Protein AF-A0A160TNX2-F1 (afdb_monomer_lite)

Organism: NCBI:txid652676

Foldseek 3Di:
DDDDDPPPPPDPPPPPPDPPPVVVVVVVVVVDQPWDWDADQQLATPDIDRPDDPPDPVLNCVLVVQLRVQSVVRQNDPVSSVVSSVVCVVVSVVVVVVVVVVVVVD

Secondary structure (DSSP, 8-state):
-------------------TTHHHHHHHHHT---EEEEE-TTS-EEEEEESS--S-HHHHHHHHHHHHHHHTT--SSHHHHHHHHHTTHHHHHHHHHHHHHHHHH-

Radius of gyration: 24.32 Å; chains: 1; bounding box: 90×33×36 Å

Structure (mmCIF, N/CA/C/O backbone):
data_AF-A0A160TNX2-F1
#
_entry.id   AF-A0A160TNX2-F1
#
loop_
_atom_site.group_PDB
_atom_site.id
_atom_site.type_symbol
_atom_site.label_atom_id
_atom_site.label_alt_id
_atom_site.label_comp_id
_atom_site.label_asym_id
_atom_site.label_entity_id
_atom_s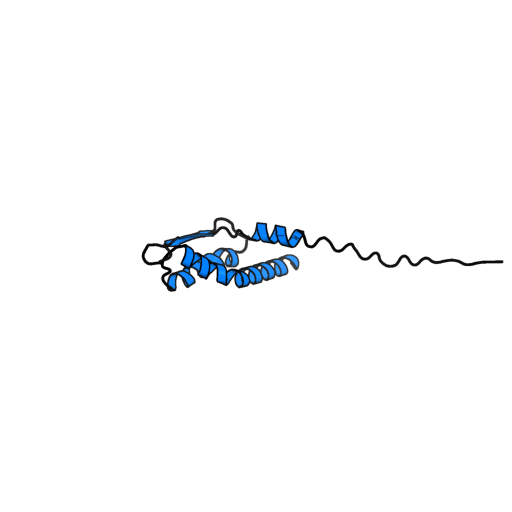ite.label_seq_id
_atom_site.pdbx_PDB_ins_code
_atom_site.Cartn_x
_atom_site.Cartn_y
_atom_site.Cartn_z
_atom_site.occupancy
_atom_site.B_iso_or_equiv
_atom_site.auth_seq_id
_atom_site.auth_comp_id
_atom_site.auth_asym_id
_atom_site.auth_atom_id
_atom_site.pdbx_PDB_model_num
ATOM 1 N N . MET A 1 1 ? 72.465 23.153 -23.846 1.00 42.22 1 MET A N 1
ATOM 2 C CA . MET A 1 1 ? 71.047 23.341 -24.232 1.00 42.22 1 MET A CA 1
ATOM 3 C C . MET A 1 1 ? 70.231 22.548 -23.212 1.00 42.22 1 MET A C 1
ATOM 5 O O . MET A 1 1 ? 70.434 21.349 -23.148 1.00 42.22 1 MET A O 1
ATOM 9 N N . MET A 1 2 ? 69.623 23.147 -22.176 1.00 47.72 2 MET A N 1
ATOM 10 C CA . MET A 1 2 ? 68.371 23.943 -22.188 1.00 47.72 2 MET A CA 1
ATOM 11 C C . MET A 1 2 ? 67.248 23.198 -22.929 1.00 47.72 2 MET A C 1
ATOM 13 O O . MET A 1 2 ? 67.455 22.871 -24.087 1.00 47.72 2 MET A O 1
ATOM 17 N N . LEU A 1 3 ? 66.049 22.939 -22.406 1.00 52.34 3 LEU A N 1
ATOM 18 C CA . LEU A 1 3 ? 65.443 22.988 -21.071 1.00 52.34 3 LEU A CA 1
ATOM 19 C C . LEU A 1 3 ? 64.099 22.221 -21.203 1.00 52.34 3 LEU A C 1
ATOM 21 O O . LEU A 1 3 ? 63.478 22.287 -22.257 1.00 52.34 3 LEU A O 1
ATOM 25 N N . ALA A 1 4 ? 63.680 21.539 -20.134 1.00 56.84 4 ALA A N 1
ATOM 26 C CA . ALA A 1 4 ? 62.302 21.197 -19.744 1.00 56.84 4 ALA A CA 1
ATOM 27 C C . ALA A 1 4 ? 61.264 20.775 -20.815 1.00 56.84 4 ALA A C 1
ATOM 29 O O . ALA A 1 4 ? 60.648 21.605 -21.478 1.00 56.84 4 ALA A O 1
ATOM 30 N N . LEU A 1 5 ? 60.923 19.481 -20.818 1.00 58.03 5 LEU A N 1
ATOM 31 C CA . LEU A 1 5 ? 59.628 19.001 -21.298 1.00 58.03 5 LEU A CA 1
ATOM 32 C C . LEU A 1 5 ? 58.673 18.932 -20.094 1.00 58.03 5 LEU A C 1
ATOM 34 O O . LEU A 1 5 ? 58.706 17.983 -19.311 1.00 58.03 5 LEU A O 1
ATOM 38 N N . ALA A 1 6 ? 57.874 19.982 -19.902 1.00 59.19 6 ALA A N 1
ATOM 39 C CA . ALA A 1 6 ? 56.771 19.978 -18.949 1.00 59.19 6 ALA A CA 1
ATOM 40 C C . ALA A 1 6 ? 55.662 19.073 -19.500 1.00 59.19 6 ALA A C 1
ATOM 42 O O . ALA A 1 6 ? 54.911 19.455 -20.395 1.00 59.19 6 ALA A O 1
ATOM 43 N N . LEU A 1 7 ? 55.597 17.842 -18.997 1.00 56.25 7 LEU A N 1
ATOM 44 C CA . LEU A 1 7 ? 54.462 16.965 -19.230 1.00 56.25 7 LEU A CA 1
ATOM 45 C C . LEU A 1 7 ? 53.389 17.336 -18.201 1.00 56.25 7 LEU A C 1
ATOM 47 O O . LEU A 1 7 ? 53.379 16.825 -17.083 1.00 56.25 7 LEU A O 1
ATOM 51 N N . GLN A 1 8 ? 52.510 18.273 -18.564 1.00 50.59 8 GLN A N 1
ATOM 52 C CA . GLN A 1 8 ? 51.233 18.463 -17.883 1.00 50.59 8 GLN A CA 1
ATOM 53 C C . GLN A 1 8 ? 50.468 17.132 -17.940 1.00 50.59 8 GLN A C 1
ATOM 55 O O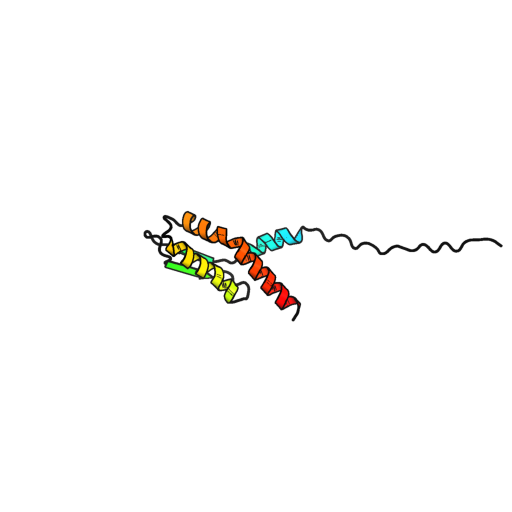 . GLN A 1 8 ? 49.824 16.814 -18.941 1.00 50.59 8 GLN A O 1
ATOM 60 N N . LEU A 1 9 ? 50.526 16.350 -16.860 1.00 51.16 9 LEU A N 1
ATOM 61 C CA . LEU A 1 9 ? 49.502 15.352 -16.589 1.00 51.16 9 LEU A CA 1
ATOM 62 C C . LEU A 1 9 ? 48.205 16.114 -16.317 1.00 51.16 9 LEU A C 1
ATOM 64 O O . LEU A 1 9 ? 47.967 16.596 -15.211 1.00 51.16 9 LEU A O 1
ATOM 68 N N . ALA A 1 10 ? 47.379 16.241 -17.353 1.00 48.66 10 ALA A N 1
ATOM 69 C CA . ALA A 1 10 ? 45.956 16.452 -17.182 1.00 48.66 10 ALA A CA 1
ATOM 70 C C . ALA A 1 10 ? 45.444 15.294 -16.314 1.00 48.66 10 ALA A C 1
ATOM 72 O O . ALA A 1 10 ? 45.358 14.152 -16.769 1.00 48.66 10 ALA A O 1
ATOM 73 N N . GLY A 1 11 ? 45.212 15.577 -15.030 1.00 49.94 11 GLY A N 1
ATOM 74 C CA . GLY A 1 11 ? 44.566 14.640 -14.123 1.00 49.94 11 GLY A CA 1
ATOM 75 C C . GLY A 1 11 ? 43.208 14.223 -14.692 1.00 49.94 11 GLY A C 1
ATOM 76 O O . GLY A 1 11 ? 42.610 14.990 -15.454 1.00 49.94 11 GLY A O 1
ATOM 77 N N . PRO A 1 12 ? 42.722 13.015 -14.364 1.00 44.53 12 PRO A N 1
ATOM 78 C CA . PRO A 1 12 ? 41.416 12.569 -14.814 1.00 44.53 12 PRO A CA 1
ATOM 79 C C . PRO A 1 12 ? 40.388 13.619 -14.401 1.00 44.53 12 PRO A C 1
ATOM 81 O O . PRO A 1 12 ? 40.264 13.948 -13.221 1.00 44.53 12 PRO A O 1
ATOM 84 N N . ALA A 1 13 ? 39.700 14.177 -15.396 1.00 44.38 13 ALA A N 1
ATOM 85 C CA . ALA A 1 13 ? 38.534 15.001 -15.169 1.00 44.38 13 ALA A CA 1
ATOM 86 C C . ALA A 1 13 ? 37.569 14.167 -14.326 1.00 44.38 13 ALA A C 1
ATOM 88 O O . ALA A 1 13 ? 37.053 13.150 -14.791 1.00 44.38 13 ALA A O 1
ATOM 89 N N . VAL A 1 14 ? 37.396 14.567 -13.066 1.00 53.88 14 VAL A N 1
ATOM 90 C CA . VAL A 1 14 ? 36.300 14.090 -12.232 1.00 53.88 14 VAL A CA 1
ATOM 91 C C . VAL A 1 14 ? 35.043 14.404 -13.042 1.00 53.88 14 VAL A C 1
ATOM 93 O O . VAL A 1 14 ? 34.834 15.581 -13.358 1.00 53.88 14 VAL A O 1
ATOM 96 N N . PRO A 1 15 ? 34.273 13.397 -13.496 1.00 53.81 15 PRO A N 1
ATOM 97 C CA . PRO A 1 15 ? 33.031 13.683 -14.190 1.00 53.81 15 PRO A CA 1
ATOM 98 C C . PRO A 1 15 ? 32.190 14.549 -13.247 1.00 53.81 15 PRO A C 1
ATOM 100 O O . PRO A 1 15 ? 32.175 14.267 -12.046 1.00 53.81 15 PRO A O 1
ATOM 103 N N . PRO A 1 16 ? 31.566 15.632 -13.742 1.00 46.00 16 PRO A N 1
ATOM 104 C CA . PRO A 1 16 ? 30.682 16.427 -12.910 1.00 46.00 16 PRO A CA 1
ATOM 105 C C . PRO A 1 16 ? 29.664 15.470 -12.292 1.00 46.00 16 PRO A C 1
ATOM 107 O O . PRO A 1 16 ? 29.029 14.708 -13.021 1.00 46.00 16 PRO A O 1
ATOM 110 N N . GLU A 1 17 ? 29.586 15.462 -10.959 1.00 51.88 17 GLU A N 1
ATOM 111 C CA . GLU A 1 17 ? 28.493 14.833 -10.225 1.00 51.88 17 GLU A CA 1
ATOM 112 C C . GLU A 1 17 ? 27.203 15.302 -10.891 1.00 51.88 17 GLU A C 1
ATOM 114 O O . GLU A 1 17 ? 26.859 16.487 -10.838 1.00 51.88 17 GLU A O 1
ATOM 119 N N . GLU A 1 18 ? 26.556 14.387 -11.619 1.00 47.06 18 GLU A N 1
ATOM 120 C CA . GLU A 1 18 ? 25.258 14.656 -12.211 1.00 47.06 18 GLU A CA 1
ATOM 121 C C . GLU A 1 18 ? 24.350 15.154 -11.084 1.00 47.06 18 GLU A C 1
ATOM 123 O O . GLU A 1 18 ? 24.355 14.559 -9.997 1.00 47.06 18 GLU A O 1
ATOM 128 N N . PRO A 1 19 ? 23.615 16.261 -11.287 1.00 42.72 19 PRO A N 1
ATOM 129 C CA . PRO A 1 19 ? 22.779 16.806 -10.242 1.00 42.72 19 PRO A CA 1
ATOM 130 C C . PRO A 1 19 ? 21.859 15.702 -9.733 1.00 42.72 19 PRO A C 1
ATOM 132 O O . PRO A 1 19 ? 21.125 15.073 -10.499 1.00 42.72 19 PRO A O 1
ATOM 135 N N . ILE A 1 20 ? 21.874 15.497 -8.418 1.00 47.47 20 ILE A N 1
ATOM 136 C CA . ILE A 1 20 ? 20.907 14.704 -7.655 1.00 47.47 20 ILE A CA 1
ATOM 137 C C . ILE A 1 20 ? 19.542 15.435 -7.696 1.00 47.47 20 ILE A C 1
ATOM 139 O O . ILE A 1 20 ? 18.903 15.686 -6.683 1.00 47.47 20 ILE A O 1
ATOM 143 N N . GLU A 1 21 ? 19.094 15.844 -8.878 1.00 37.09 21 GLU A N 1
ATOM 144 C CA . GLU A 1 21 ? 17.793 16.452 -9.151 1.00 37.09 21 GLU A CA 1
ATOM 145 C C . GLU A 1 21 ? 16.878 15.437 -9.853 1.00 37.09 21 GLU A C 1
ATOM 147 O O . GLU A 1 21 ? 15.658 15.470 -9.678 1.00 37.09 21 GLU A O 1
ATOM 152 N N . ASP A 1 22 ? 17.450 14.420 -10.509 1.00 39.97 22 ASP A N 1
ATOM 153 C CA . ASP A 1 22 ? 16.684 13.353 -11.161 1.00 39.97 22 ASP A CA 1
ATOM 154 C C . ASP A 1 22 ? 16.076 12.327 -10.189 1.00 39.97 22 ASP A C 1
ATOM 156 O O . ASP A 1 22 ? 15.117 11.632 -10.533 1.00 39.97 22 ASP A O 1
ATOM 160 N N . ILE A 1 23 ? 16.538 12.266 -8.934 1.00 44.19 23 ILE A N 1
ATOM 161 C CA . ILE A 1 23 ? 15.940 11.382 -7.916 1.00 44.19 23 ILE A CA 1
ATOM 162 C C . ILE A 1 23 ? 14.605 11.950 -7.405 1.00 44.19 23 ILE A C 1
ATOM 164 O O . ILE A 1 23 ? 13.679 11.190 -7.106 1.00 44.19 23 ILE A O 1
ATOM 168 N N . VAL A 1 24 ? 14.445 13.278 -7.364 1.00 47.06 24 VAL A N 1
ATOM 169 C CA . VAL A 1 24 ? 13.221 13.910 -6.841 1.00 47.06 24 VAL A CA 1
ATOM 170 C C . VAL A 1 24 ? 12.078 13.823 -7.861 1.00 47.06 24 VAL A C 1
ATOM 172 O O . VAL A 1 24 ? 10.933 13.546 -7.488 1.00 47.06 24 VAL A O 1
ATOM 175 N N . VAL A 1 25 ? 12.383 13.934 -9.160 1.00 43.12 25 VAL A N 1
ATOM 176 C CA . VAL A 1 25 ? 11.380 13.834 -10.238 1.00 43.12 25 VAL A CA 1
ATOM 177 C C . VAL A 1 25 ? 11.014 12.378 -10.551 1.00 43.12 25 VAL A C 1
ATOM 179 O O . VAL A 1 25 ? 9.844 12.088 -10.831 1.00 43.12 25 VAL A O 1
ATOM 182 N N . LEU A 1 26 ? 11.945 11.421 -10.408 1.00 39.59 26 LEU A N 1
ATOM 183 C CA . LEU A 1 26 ? 11.570 10.002 -10.381 1.00 39.59 26 LEU A CA 1
ATOM 184 C C . LEU A 1 26 ? 10.698 9.689 -9.165 1.00 39.59 26 LEU A C 1
ATOM 186 O O . LEU A 1 26 ? 9.720 8.963 -9.316 1.00 39.59 26 LEU A O 1
ATOM 190 N N . GLY A 1 27 ? 10.994 10.267 -7.998 1.00 41.19 27 GLY A N 1
ATOM 191 C CA . GLY A 1 27 ? 10.166 10.153 -6.800 1.00 41.19 27 GLY A CA 1
ATOM 192 C C . GLY A 1 27 ? 8.723 10.590 -7.053 1.00 41.19 27 GLY A C 1
ATOM 193 O O . GLY A 1 27 ? 7.800 9.858 -6.714 1.00 41.19 27 GLY A O 1
ATOM 194 N N . GLU A 1 28 ? 8.503 11.726 -7.724 1.00 45.53 28 GLU A N 1
ATOM 195 C CA . GLU A 1 28 ? 7.161 12.202 -8.091 1.00 45.53 28 GLU A CA 1
ATOM 196 C C . GLU A 1 28 ? 6.452 11.395 -9.178 1.00 45.53 28 GLU A C 1
ATOM 198 O O . GLU A 1 28 ? 5.234 11.223 -9.106 1.00 45.53 28 GLU A O 1
ATOM 203 N N . ARG A 1 29 ? 7.180 10.852 -10.156 1.00 42.16 29 ARG A N 1
ATOM 204 C CA . ARG A 1 29 ? 6.594 9.955 -11.168 1.00 42.16 29 ARG A CA 1
ATOM 205 C C . ARG A 1 29 ? 6.335 8.545 -10.621 1.00 42.16 29 ARG A C 1
ATOM 207 O O . ARG A 1 29 ? 5.402 7.887 -11.068 1.00 42.16 29 ARG A O 1
ATOM 214 N N . LEU A 1 30 ? 7.082 8.117 -9.601 1.00 47.62 30 LEU A N 1
ATOM 215 C CA . LEU A 1 30 ? 6.859 6.892 -8.822 1.00 47.62 30 LEU A CA 1
ATOM 216 C C . LEU A 1 30 ? 5.753 7.037 -7.761 1.00 47.62 30 LEU A C 1
ATOM 218 O O . LEU A 1 30 ? 5.240 6.022 -7.294 1.00 47.62 30 LEU A O 1
ATOM 222 N N . LYS A 1 31 ? 5.320 8.264 -7.415 1.00 46.94 31 LYS A N 1
ATOM 223 C CA . LYS A 1 31 ? 4.210 8.528 -6.468 1.00 46.94 31 LYS A CA 1
ATOM 224 C C . LYS A 1 31 ? 2.846 7.993 -6.932 1.00 46.94 31 LYS A C 1
ATOM 226 O O . LYS A 1 31 ? 1.874 8.126 -6.194 1.00 46.94 31 LYS A O 1
ATOM 231 N N . ARG A 1 32 ? 2.719 7.406 -8.126 1.00 53.19 32 ARG A N 1
ATOM 232 C CA . ARG A 1 32 ? 1.452 6.831 -8.595 1.00 53.19 32 ARG A CA 1
ATOM 233 C C . ARG A 1 32 ? 1.640 5.446 -9.201 1.00 53.19 32 ARG A C 1
ATOM 235 O O . ARG A 1 32 ? 1.430 5.261 -10.394 1.00 53.19 32 ARG A O 1
ATOM 242 N N . VAL A 1 33 ? 1.838 4.438 -8.349 1.00 56.62 33 VAL A N 1
ATOM 243 C CA . VAL A 1 33 ? 0.948 3.283 -8.531 1.00 56.62 33 VAL A CA 1
ATOM 244 C C . VAL A 1 33 ? -0.435 3.807 -8.224 1.00 56.62 33 VAL A C 1
ATOM 246 O O . VAL A 1 33 ? -0.786 4.078 -7.078 1.00 56.62 33 VAL A O 1
ATOM 249 N N . GLY A 1 34 ? -1.188 4.096 -9.274 1.00 65.44 34 GLY A N 1
ATOM 250 C CA . GLY A 1 34 ? -2.555 4.516 -9.089 1.00 65.44 34 GLY A CA 1
ATOM 251 C C . GLY A 1 34 ? -3.309 3.280 -8.652 1.00 65.44 34 GLY A C 1
ATOM 252 O O . GLY A 1 34 ? -3.511 2.400 -9.467 1.00 65.44 34 GLY A O 1
ATOM 253 N N . VAL A 1 35 ? -3.707 3.185 -7.396 1.00 73.50 35 VAL A N 1
ATOM 254 C CA . VAL A 1 35 ? -4.718 2.226 -6.955 1.00 73.50 35 VAL A CA 1
ATOM 255 C C . VAL A 1 35 ? -5.886 3.016 -6.401 1.00 73.50 35 VAL A C 1
ATOM 257 O O . VAL A 1 35 ? -5.717 3.917 -5.586 1.00 73.50 35 VAL A O 1
ATOM 260 N N . SER A 1 36 ? -7.088 2.705 -6.868 1.00 83.75 36 SER A N 1
ATOM 261 C CA . SER A 1 36 ? -8.319 3.236 -6.297 1.00 83.75 36 SER A CA 1
ATOM 262 C C . SER A 1 36 ? -8.869 2.219 -5.316 1.00 83.75 36 SER A C 1
ATOM 264 O O . SER A 1 36 ? -9.094 1.066 -5.691 1.00 83.75 36 SER A O 1
ATOM 266 N N . MET A 1 37 ? -9.121 2.646 -4.081 1.00 87.00 37 MET A N 1
ATOM 267 C CA . MET A 1 37 ? -9.730 1.803 -3.060 1.00 87.00 37 MET A CA 1
ATOM 268 C C . MET A 1 37 ? -10.999 2.430 -2.506 1.00 87.00 37 MET A C 1
ATOM 270 O O . MET A 1 37 ? -11.121 3.649 -2.393 1.00 87.00 37 MET A O 1
ATOM 274 N N . LYS A 1 38 ? -11.959 1.578 -2.148 1.00 85.94 38 LYS A N 1
ATOM 275 C CA . LYS A 1 38 ? -13.200 1.993 -1.492 1.00 85.94 38 LYS A CA 1
ATOM 276 C C . LYS A 1 38 ? -13.522 1.044 -0.355 1.00 85.94 38 LYS A C 1
ATOM 278 O O . LYS A 1 38 ? -13.527 -0.169 -0.558 1.00 85.94 38 LYS A O 1
ATOM 283 N N . ILE A 1 39 ? -13.867 1.602 0.799 1.00 87.00 39 ILE A N 1
ATOM 284 C CA . ILE A 1 39 ? -14.408 0.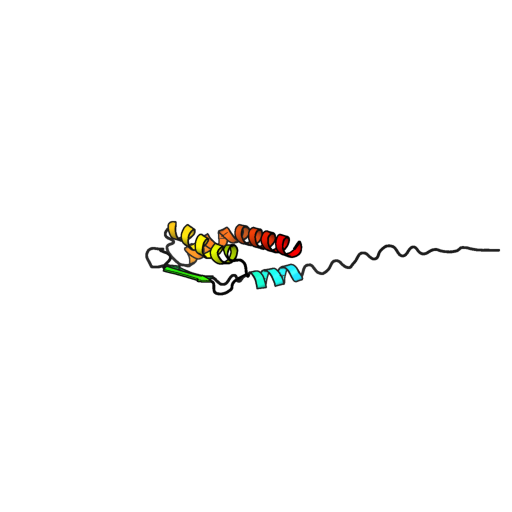857 1.939 1.00 87.00 39 ILE A CA 1
ATOM 285 C C . ILE A 1 39 ? -15.894 1.154 2.134 1.00 87.00 39 ILE A C 1
ATOM 287 O O . ILE A 1 39 ? -16.404 2.179 1.676 1.00 87.00 39 ILE A O 1
ATOM 291 N N . ASP A 1 40 ? -16.608 0.240 2.787 1.00 88.12 40 ASP A N 1
ATOM 292 C CA . ASP A 1 40 ? -17.966 0.495 3.265 1.00 88.12 40 ASP A CA 1
ATOM 293 C C . ASP A 1 40 ? -17.989 1.082 4.686 1.00 88.12 40 ASP A C 1
ATOM 295 O O . ASP A 1 40 ? -16.966 1.204 5.353 1.00 88.12 40 ASP A O 1
ATOM 299 N N . ARG A 1 41 ? -19.193 1.407 5.176 1.00 84.69 41 ARG 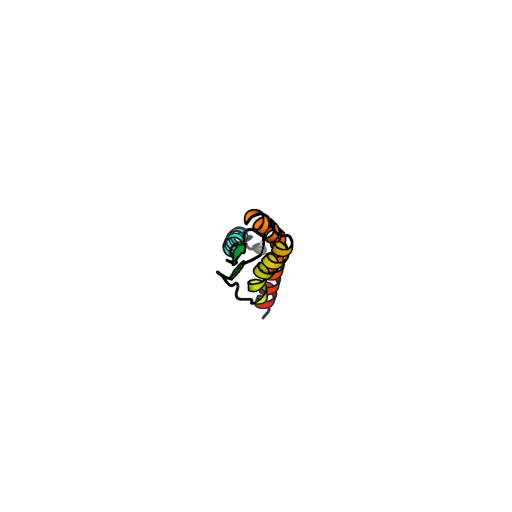A N 1
ATOM 300 C CA . ARG A 1 41 ? -19.416 1.942 6.533 1.00 84.69 41 ARG A CA 1
ATOM 301 C C . ARG A 1 41 ? -18.999 0.992 7.667 1.00 84.69 41 ARG A C 1
ATOM 303 O O . ARG A 1 41 ? -19.002 1.401 8.819 1.00 84.69 41 ARG A O 1
ATOM 310 N N . LYS A 1 42 ? -18.705 -0.278 7.370 1.00 88.25 42 LYS A N 1
ATOM 311 C CA . LYS A 1 42 ? -18.223 -1.279 8.334 1.00 88.25 42 LYS A CA 1
ATOM 312 C C . LYS A 1 42 ? -16.700 -1.467 8.246 1.00 88.25 42 LYS A C 1
ATOM 314 O O . LYS A 1 42 ? -16.186 -2.416 8.833 1.00 88.25 42 LYS A O 1
ATOM 319 N N . GLY A 1 43 ? -16.003 -0.616 7.487 1.00 83.44 43 GLY A N 1
ATOM 320 C CA . GLY A 1 43 ? -14.556 -0.681 7.284 1.00 83.44 43 GLY A CA 1
ATOM 321 C C . GLY A 1 43 ? -14.109 -1.792 6.333 1.00 83.44 43 GLY A C 1
ATOM 322 O O . GLY A 1 43 ? -12.919 -2.072 6.240 1.00 83.44 43 GLY A O 1
ATOM 323 N N . ARG A 1 44 ? -15.032 -2.457 5.624 1.00 90.38 44 ARG A N 1
ATOM 324 C CA . ARG A 1 44 ? -14.679 -3.554 4.711 1.00 90.38 44 ARG A CA 1
ATOM 325 C C . ARG A 1 44 ? -14.255 -3.000 3.364 1.00 90.38 44 ARG A C 1
ATOM 327 O O . ARG A 1 44 ? -14.979 -2.183 2.792 1.00 90.38 44 ARG A O 1
ATOM 334 N N . LEU A 1 45 ? -13.152 -3.509 2.820 1.00 88.44 45 LEU A N 1
ATOM 335 C CA . LEU A 1 45 ? -12.736 -3.206 1.454 1.00 88.44 45 LEU A CA 1
ATOM 336 C C . LEU A 1 45 ? -13.792 -3.718 0.464 1.00 88.44 45 LEU A C 1
ATOM 338 O O . LEU A 1 45 ? -14.182 -4.884 0.484 1.00 88.44 45 LEU A O 1
ATOM 342 N N . ARG A 1 46 ? -14.300 -2.822 -0.381 1.00 90.88 46 ARG A N 1
ATOM 343 C CA . ARG A 1 46 ? -15.308 -3.111 -1.413 1.00 90.88 46 ARG A CA 1
ATOM 344 C C . ARG A 1 46 ? -14.739 -3.101 -2.817 1.00 90.88 46 ARG A C 1
ATOM 346 O O . ARG A 1 46 ? -15.302 -3.730 -3.703 1.00 90.88 46 ARG A O 1
ATOM 353 N N . MET A 1 47 ? -13.667 -2.351 -3.018 1.00 88.88 47 MET A N 1
ATOM 354 C CA . MET A 1 47 ? -13.023 -2.204 -4.308 1.00 88.88 47 MET A CA 1
ATOM 355 C C . MET A 1 47 ? -11.544 -1.947 -4.077 1.00 88.88 47 MET A C 1
ATOM 357 O O . MET A 1 47 ? -11.199 -1.097 -3.257 1.00 88.88 47 MET A O 1
ATOM 361 N N . CYS A 1 48 ? -10.710 -2.641 -4.842 1.00 89.44 48 CYS A N 1
ATOM 362 C CA . CYS A 1 48 ? -9.362 -2.214 -5.165 1.00 89.44 48 CYS A CA 1
ATOM 363 C C . CYS A 1 48 ? -9.198 -2.314 -6.680 1.00 89.44 48 CYS A C 1
ATOM 365 O O . CYS A 1 48 ? -9.571 -3.325 -7.275 1.00 89.44 48 CYS A O 1
ATOM 367 N N . ARG A 1 49 ? -8.699 -1.256 -7.316 1.00 86.62 49 ARG A N 1
ATOM 368 C CA . ARG A 1 49 ? -8.452 -1.221 -8.758 1.00 86.62 49 ARG A CA 1
ATOM 369 C C . ARG A 1 49 ? -7.094 -0.607 -9.026 1.00 86.62 49 ARG A C 1
ATOM 371 O O . ARG A 1 49 ? -6.886 0.545 -8.660 1.00 86.62 49 ARG A O 1
ATOM 378 N N . VAL A 1 50 ? -6.238 -1.331 -9.737 1.00 86.69 50 VAL A N 1
ATOM 379 C CA . VAL A 1 50 ? -5.015 -0.775 -10.322 1.00 86.69 50 VAL A CA 1
ATOM 380 C C . VAL A 1 50 ? -5.406 0.138 -11.491 1.00 86.69 50 VAL A C 1
ATOM 382 O O . VAL A 1 50 ? -6.100 -0.268 -12.417 1.00 86.69 50 VAL A O 1
ATOM 385 N N . ILE A 1 51 ? -5.023 1.401 -11.386 1.00 83.81 51 ILE A N 1
ATOM 386 C CA . ILE A 1 51 ? -5.195 2.499 -12.344 1.00 83.81 51 ILE A CA 1
ATOM 387 C C . ILE A 1 51 ? -3.921 2.659 -13.184 1.00 83.81 51 ILE A C 1
ATOM 389 O O . ILE A 1 51 ? -4.013 2.899 -14.380 1.00 83.81 51 ILE A O 1
ATOM 393 N N . HIS A 1 52 ? -2.743 2.521 -12.566 1.00 80.81 52 HIS A N 1
ATOM 394 C CA . HIS A 1 52 ? -1.452 2.586 -13.257 1.00 80.81 52 HIS A CA 1
ATOM 395 C C . HIS A 1 52 ? -0.586 1.405 -12.826 1.00 80.81 52 HIS A C 1
ATOM 397 O O . HIS A 1 52 ? -0.256 1.295 -11.646 1.00 80.81 52 HIS A O 1
ATOM 403 N N . SER A 1 53 ? -0.256 0.542 -13.787 1.00 83.06 53 SER A N 1
ATOM 404 C CA . SER A 1 53 ? 0.651 -0.594 -13.606 1.00 83.06 53 SER A CA 1
ATOM 405 C C . SER A 1 53 ? 2.106 -0.144 -13.741 1.00 83.06 53 SER A C 1
ATOM 407 O O . SER A 1 53 ? 2.414 0.749 -14.535 1.00 83.06 53 SER A O 1
ATOM 409 N N . VAL A 1 54 ? 3.003 -0.781 -12.992 1.00 78.38 54 VAL A N 1
ATOM 410 C CA . VAL A 1 54 ? 4.460 -0.591 -13.098 1.00 78.38 54 VAL A CA 1
ATOM 411 C C . VAL A 1 54 ? 5.140 -1.658 -13.959 1.00 78.38 54 VAL A C 1
ATOM 413 O O . VAL A 1 54 ? 6.365 -1.668 -14.072 1.00 78.38 54 VAL A O 1
ATOM 416 N N . GLY A 1 55 ? 4.352 -2.524 -14.605 1.00 83.12 55 GLY A N 1
ATOM 417 C CA . GLY A 1 55 ? 4.841 -3.587 -15.482 1.00 83.12 55 GLY A CA 1
ATOM 418 C C . GLY A 1 55 ? 5.325 -4.835 -14.744 1.00 83.12 55 GLY A C 1
ATOM 419 O O . GLY A 1 55 ? 5.983 -5.671 -15.357 1.00 83.12 55 GLY A O 1
ATOM 420 N N . ASP A 1 56 ? 5.001 -4.959 -13.457 1.00 84.81 56 ASP A N 1
ATOM 421 C CA . ASP A 1 56 ? 5.271 -6.136 -12.636 1.00 84.81 56 ASP A CA 1
ATOM 422 C C . ASP A 1 56 ? 4.001 -6.524 -11.869 1.00 84.81 56 ASP A C 1
ATOM 424 O O . ASP A 1 56 ? 3.450 -5.738 -11.098 1.00 84.81 56 ASP A O 1
ATOM 428 N N . ALA A 1 57 ? 3.519 -7.746 -12.098 1.00 86.50 57 ALA A N 1
ATOM 429 C CA . ALA A 1 57 ? 2.220 -8.182 -11.595 1.00 86.50 57 ALA A CA 1
ATOM 430 C C . ALA A 1 57 ? 2.180 -8.365 -10.070 1.00 86.50 57 ALA A C 1
ATOM 432 O O . ALA A 1 57 ? 1.087 -8.417 -9.499 1.00 86.50 57 ALA A O 1
ATOM 433 N N . GLU A 1 58 ? 3.327 -8.537 -9.416 1.00 86.62 58 GLU A N 1
ATOM 434 C CA . GLU A 1 58 ? 3.418 -8.666 -7.965 1.00 86.62 58 GLU A CA 1
ATOM 435 C C . GLU A 1 58 ? 3.392 -7.284 -7.304 1.00 86.62 58 GLU A C 1
ATOM 437 O O . GLU A 1 58 ? 2.614 -7.048 -6.375 1.00 86.62 58 GLU A O 1
ATOM 442 N N . LEU A 1 59 ? 4.150 -6.333 -7.848 1.00 85.62 59 LEU A N 1
ATOM 443 C CA . LEU A 1 59 ? 4.126 -4.931 -7.433 1.00 85.62 59 LEU A CA 1
ATOM 444 C C . LEU A 1 59 ? 2.773 -4.264 -7.705 1.00 85.62 59 LEU A C 1
ATOM 446 O O . LEU A 1 59 ? 2.301 -3.484 -6.879 1.00 85.62 59 LEU A O 1
ATOM 450 N N . ASP A 1 60 ? 2.105 -4.608 -8.807 1.00 85.75 60 ASP A N 1
ATOM 451 C CA . ASP A 1 60 ? 0.771 -4.090 -9.129 1.00 85.75 60 ASP A CA 1
ATOM 452 C C . ASP A 1 60 ? -0.292 -4.536 -8.111 1.00 85.75 60 ASP A C 1
ATOM 454 O O . ASP A 1 60 ? -1.239 -3.799 -7.826 1.00 85.75 60 ASP A O 1
ATOM 458 N N . ARG A 1 61 ? -0.143 -5.738 -7.540 1.00 88.38 61 ARG A N 1
ATOM 459 C CA . ARG A 1 61 ? -1.069 -6.291 -6.536 1.00 88.38 61 ARG A CA 1
ATOM 460 C C . ARG A 1 61 ? -0.747 -5.862 -5.110 1.00 88.38 61 ARG A C 1
ATOM 462 O O . ARG A 1 61 ? -1.670 -5.800 -4.297 1.00 88.38 61 ARG A O 1
ATOM 469 N N . PHE A 1 62 ? 0.503 -5.479 -4.840 1.00 90.88 62 PHE A N 1
ATOM 470 C CA . PHE A 1 62 ? 0.997 -5.093 -3.516 1.00 90.88 62 PHE A CA 1
ATOM 471 C C . PHE A 1 62 ? 0.025 -4.202 -2.740 1.00 90.88 62 PHE A C 1
ATOM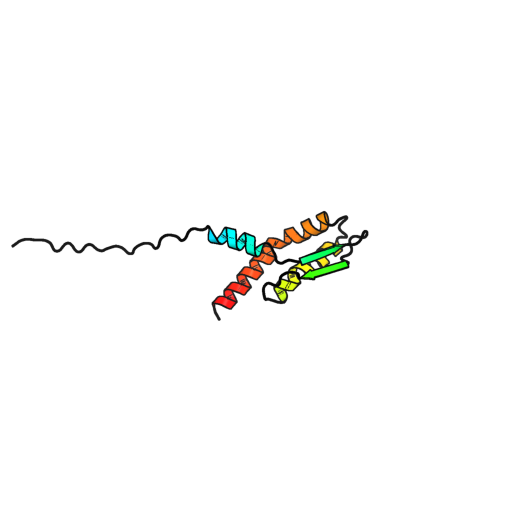 473 O O . PHE A 1 62 ? -0.337 -4.494 -1.600 1.00 90.88 62 PHE A O 1
ATOM 480 N N . TRP A 1 63 ? -0.434 -3.117 -3.365 1.00 88.81 63 TRP A N 1
ATOM 481 C CA . TRP A 1 63 ? -1.289 -2.166 -2.672 1.00 88.81 63 TRP A CA 1
ATOM 482 C C . TRP A 1 63 ? -2.687 -2.715 -2.404 1.00 88.81 63 TRP A C 1
ATOM 484 O O . TRP A 1 63 ? -3.266 -2.403 -1.368 1.00 88.81 63 TRP A O 1
ATOM 494 N N . CYS A 1 64 ? -3.237 -3.555 -3.282 1.00 91.31 64 CYS A N 1
ATOM 495 C CA . CYS A 1 64 ? -4.510 -4.213 -3.002 1.00 91.31 64 CYS A CA 1
ATOM 496 C C . CYS A 1 64 ? -4.394 -5.183 -1.825 1.00 91.31 64 CYS A C 1
ATOM 498 O O . CYS A 1 64 ? -5.272 -5.181 -0.961 1.00 91.31 64 CYS A O 1
ATOM 500 N N . ASP A 1 65 ? -3.296 -5.929 -1.737 1.00 93.06 65 ASP A N 1
ATOM 501 C CA . ASP A 1 65 ? -3.032 -6.824 -0.609 1.00 93.06 65 ASP A CA 1
ATOM 502 C C . ASP A 1 65 ? -2.840 -6.029 0.692 1.00 93.06 65 ASP A C 1
ATOM 504 O O . ASP A 1 65 ? -3.392 -6.383 1.737 1.00 93.06 65 ASP A O 1
ATOM 508 N N . ALA A 1 66 ? -2.156 -4.882 0.623 1.00 92.12 66 ALA A N 1
ATOM 509 C CA . ALA A 1 66 ? -2.088 -3.922 1.721 1.00 92.12 66 ALA A CA 1
ATOM 510 C C . ALA A 1 66 ? -3.457 -3.383 2.130 1.00 92.12 66 ALA A C 1
ATOM 512 O O . ALA A 1 66 ? -3.763 -3.338 3.320 1.00 92.12 66 ALA A O 1
ATOM 513 N N . GLY A 1 67 ? -4.309 -3.044 1.166 1.00 91.56 67 GLY A N 1
ATOM 514 C CA . GLY A 1 67 ? -5.680 -2.618 1.418 1.00 91.56 67 GLY A CA 1
ATOM 515 C C . GLY A 1 67 ? -6.505 -3.691 2.129 1.00 91.56 67 GLY A C 1
ATOM 516 O O . GLY A 1 67 ? -7.252 -3.367 3.051 1.00 91.56 67 GLY A O 1
ATOM 517 N N . VAL A 1 68 ? -6.357 -4.966 1.753 1.00 94.25 68 VAL A N 1
ATOM 518 C CA . VAL A 1 68 ? -7.033 -6.095 2.418 1.00 94.25 68 VAL A CA 1
ATOM 519 C C . VAL A 1 68 ? -6.538 -6.254 3.854 1.00 94.25 68 VAL A C 1
ATOM 521 O O . VAL A 1 68 ? -7.359 -6.319 4.773 1.00 94.25 68 VAL A O 1
ATOM 524 N N . ALA A 1 69 ? -5.219 -6.260 4.063 1.00 94.88 69 ALA A N 1
ATOM 525 C CA . ALA A 1 69 ? -4.621 -6.373 5.391 1.00 94.88 69 ALA A CA 1
ATOM 526 C C . ALA A 1 69 ? -5.047 -5.213 6.307 1.00 94.88 69 ALA A C 1
ATOM 528 O O . ALA A 1 69 ? -5.498 -5.434 7.429 1.00 94.88 69 ALA A O 1
ATOM 529 N N . CYS A 1 70 ? -5.006 -3.978 5.806 1.00 91.75 70 CYS A N 1
ATOM 530 C CA . CYS A 1 70 ? -5.443 -2.804 6.553 1.00 91.75 70 CYS A CA 1
ATOM 531 C C . CYS A 1 70 ? -6.953 -2.814 6.827 1.00 91.75 70 CYS A C 1
ATOM 533 O O . CYS A 1 70 ? -7.380 -2.468 7.928 1.00 91.75 70 CYS A O 1
ATOM 535 N N . ALA A 1 71 ? -7.784 -3.267 5.885 1.00 91.75 71 ALA A N 1
ATOM 536 C CA . ALA A 1 71 ? -9.227 -3.386 6.095 1.00 91.75 71 ALA A CA 1
ATOM 537 C C . ALA A 1 71 ? -9.604 -4.435 7.159 1.00 91.75 71 ALA A C 1
ATOM 539 O O . ALA A 1 71 ? -10.668 -4.319 7.771 1.00 91.75 71 ALA A O 1
ATOM 540 N N . ALA A 1 72 ? -8.739 -5.420 7.442 1.00 94.31 72 ALA A N 1
ATOM 541 C CA . ALA A 1 72 ? -8.949 -6.377 8.533 1.00 94.31 72 ALA A CA 1
ATOM 542 C C . ALA A 1 72 ? -9.026 -5.692 9.912 1.00 94.31 72 ALA A C 1
ATOM 544 O O . ALA A 1 72 ? -9.705 -6.190 10.811 1.00 94.31 72 ALA A O 1
ATOM 545 N N . THR A 1 73 ? -8.420 -4.507 10.055 1.00 92.25 73 THR A N 1
ATOM 546 C CA . THR A 1 73 ? -8.503 -3.677 11.271 1.00 92.25 73 THR A CA 1
ATOM 547 C C . THR A 1 73 ? -9.829 -2.918 11.409 1.00 92.25 73 THR A C 1
ATOM 549 O O . THR A 1 73 ? -10.068 -2.282 12.433 1.00 92.25 73 THR A O 1
ATOM 552 N N . LYS A 1 74 ? -10.715 -3.006 10.404 1.00 91.81 74 LYS A N 1
ATOM 553 C CA . LYS A 1 74 ? -11.989 -2.273 10.311 1.00 91.81 74 LYS A CA 1
ATOM 554 C C . LYS A 1 74 ? -11.798 -0.758 10.498 1.00 91.81 74 LYS A C 1
ATOM 556 O O . LYS A 1 74 ? -12.338 -0.186 11.450 1.00 91.81 74 LYS A O 1
ATOM 561 N N . PRO A 1 75 ? -11.057 -0.092 9.592 1.00 88.69 75 PRO A N 1
ATOM 562 C CA . PRO A 1 75 ? -10.860 1.351 9.651 1.00 88.69 75 PRO A CA 1
ATOM 563 C C . PRO A 1 75 ? -12.206 2.082 9.654 1.00 88.69 75 PRO A C 1
ATOM 565 O O . PRO A 1 75 ? -13.151 1.689 8.964 1.00 88.69 75 PRO A O 1
ATOM 568 N N . LYS A 1 76 ? -12.291 3.153 10.449 1.00 86.94 76 LYS A N 1
ATOM 569 C CA . LYS A 1 76 ? -13.528 3.930 10.628 1.00 86.94 76 LYS A CA 1
ATOM 570 C C . LYS A 1 76 ? -13.894 4.753 9.391 1.00 86.94 76 LYS A C 1
ATOM 572 O O . LYS A 1 76 ? -15.071 5.007 9.155 1.00 86.94 76 LYS A O 1
ATOM 577 N N . ASP A 1 77 ? -12.896 5.142 8.605 1.00 84.56 77 ASP A N 1
ATOM 578 C CA . ASP A 1 77 ? -13.044 5.953 7.404 1.00 84.56 77 ASP A CA 1
ATOM 579 C C . ASP A 1 77 ? -11.891 5.703 6.417 1.00 84.56 77 ASP A C 1
ATOM 581 O O . ASP A 1 77 ? -10.970 4.918 6.666 1.00 84.56 77 ASP A O 1
ATOM 585 N N . ALA A 1 78 ? -11.983 6.341 5.249 1.00 80.19 78 ALA A N 1
ATOM 586 C CA . ALA A 1 78 ? -10.985 6.204 4.199 1.00 80.19 78 ALA A CA 1
ATOM 587 C C . ALA A 1 78 ? -9.615 6.761 4.616 1.00 80.19 78 ALA A C 1
ATOM 589 O O . ALA A 1 78 ? -8.608 6.221 4.176 1.00 80.19 78 ALA A O 1
ATOM 590 N N . ALA A 1 79 ? -9.561 7.783 5.476 1.00 83.62 79 ALA A N 1
ATOM 591 C CA . ALA A 1 79 ? -8.300 8.358 5.934 1.00 83.62 79 ALA A CA 1
ATOM 592 C C . ALA A 1 79 ? -7.539 7.376 6.837 1.00 83.62 79 ALA A C 1
ATOM 594 O O . ALA A 1 79 ? -6.337 7.197 6.669 1.00 83.62 79 ALA A O 1
ATOM 595 N N . ALA A 1 80 ? -8.243 6.667 7.722 1.00 86.31 80 ALA A N 1
ATOM 596 C CA . ALA A 1 80 ? -7.666 5.608 8.544 1.00 86.31 80 ALA A CA 1
ATOM 597 C C . ALA A 1 80 ? -7.138 4.437 7.697 1.00 86.31 80 ALA A C 1
ATOM 599 O O . ALA A 1 80 ? -6.074 3.894 7.994 1.00 86.31 80 ALA A O 1
ATOM 600 N N . LEU A 1 81 ? -7.848 4.066 6.622 1.00 87.12 81 LEU A N 1
ATOM 601 C CA . LEU A 1 81 ? -7.334 3.083 5.666 1.00 87.12 81 LEU A CA 1
ATOM 602 C C . LEU A 1 81 ? -6.064 3.602 4.972 1.00 87.12 81 LEU A C 1
ATOM 604 O O . LEU A 1 81 ? -5.070 2.881 4.922 1.00 87.12 81 LEU A O 1
ATOM 608 N N . THR A 1 82 ? -6.088 4.837 4.464 1.00 85.50 82 THR A N 1
ATOM 609 C CA . THR A 1 82 ? -4.946 5.459 3.780 1.00 85.50 82 THR A CA 1
ATOM 610 C C . THR A 1 82 ? -3.718 5.510 4.677 1.00 85.50 82 THR A C 1
ATOM 612 O O . THR A 1 82 ? -2.662 5.071 4.246 1.00 85.50 82 THR A O 1
ATOM 615 N N . ALA A 1 83 ? -3.852 5.939 5.933 1.00 88.44 83 ALA A N 1
ATOM 616 C CA . ALA A 1 83 ? -2.730 6.005 6.868 1.00 88.44 83 ALA A CA 1
ATOM 617 C C . ALA A 1 83 ? -2.077 4.629 7.102 1.00 88.44 83 ALA A C 1
ATOM 619 O O . ALA A 1 83 ? -0.854 4.515 7.119 1.00 88.44 83 ALA A O 1
ATOM 620 N N . CYS A 1 84 ? -2.884 3.567 7.231 1.00 91.38 84 CYS A N 1
ATOM 621 C CA . CYS A 1 84 ? -2.367 2.201 7.348 1.00 91.38 84 CYS A CA 1
ATOM 622 C C . CYS A 1 84 ? -1.614 1.755 6.085 1.00 91.38 84 CYS A C 1
ATOM 624 O O . CYS A 1 84 ? -0.566 1.120 6.175 1.00 91.38 84 CYS A O 1
ATOM 626 N N . ILE A 1 85 ? -2.135 2.098 4.905 1.00 90.12 85 ILE A N 1
ATOM 627 C CA . ILE A 1 85 ? -1.501 1.768 3.627 1.00 90.12 85 ILE A CA 1
ATOM 628 C C . ILE A 1 85 ? -0.197 2.557 3.454 1.00 90.12 85 ILE A C 1
ATOM 630 O O . ILE A 1 85 ? 0.819 1.977 3.087 1.00 90.12 85 ILE A O 1
ATOM 634 N N . GLU A 1 86 ? -0.194 3.856 3.748 1.00 87.81 86 GLU A N 1
ATOM 635 C CA . GLU A 1 86 ? 0.978 4.730 3.611 1.00 87.81 86 GLU A CA 1
ATOM 636 C C . GLU A 1 86 ? 2.151 4.287 4.488 1.00 87.81 86 GLU A C 1
ATOM 638 O O . GLU A 1 86 ? 3.300 4.412 4.066 1.00 87.81 86 GLU A O 1
ATOM 643 N N . ALA A 1 87 ? 1.883 3.674 5.644 1.00 90.31 87 ALA A N 1
ATOM 644 C CA . ALA A 1 87 ? 2.916 3.073 6.487 1.00 90.31 87 ALA A CA 1
ATOM 645 C C . ALA A 1 87 ? 3.688 1.924 5.802 1.00 90.31 87 ALA A C 1
ATOM 647 O O . ALA A 1 87 ? 4.757 1.544 6.267 1.00 90.31 87 ALA A O 1
ATOM 648 N N . ARG A 1 88 ? 3.177 1.376 4.690 1.00 89.19 88 ARG A N 1
ATOM 649 C CA . ARG A 1 88 ? 3.820 0.312 3.895 1.00 89.19 88 ARG A CA 1
ATOM 650 C C . ARG A 1 88 ? 4.589 0.831 2.679 1.00 89.19 88 ARG A C 1
ATOM 652 O O . ARG A 1 88 ? 4.995 0.055 1.815 1.00 89.19 88 ARG A O 1
ATOM 659 N N . LYS A 1 89 ? 4.768 2.146 2.571 1.00 86.19 89 LYS A N 1
ATOM 660 C CA . LYS A 1 89 ? 5.430 2.772 1.423 1.00 86.19 89 LYS A CA 1
ATOM 661 C C . LYS A 1 89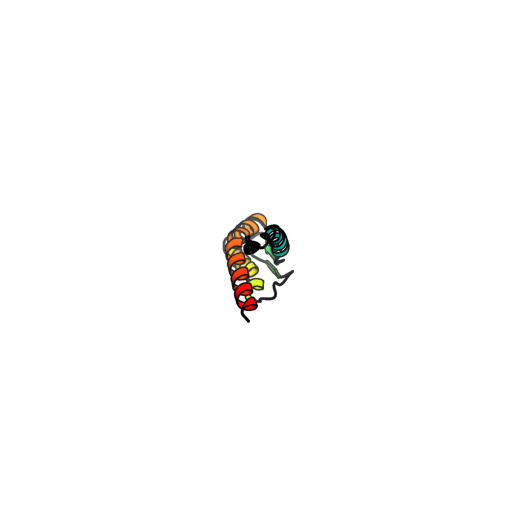 ? 6.888 2.362 1.274 1.00 86.19 89 LYS A C 1
ATOM 663 O O . LYS A 1 89 ? 7.319 2.139 0.147 1.00 86.19 89 LYS A O 1
ATOM 668 N N . ASP A 1 90 ? 7.620 2.238 2.372 1.00 87.12 90 ASP A N 1
ATOM 669 C CA . ASP A 1 90 ? 9.041 1.895 2.304 1.00 87.12 90 ASP A CA 1
ATOM 670 C C . ASP A 1 90 ? 9.229 0.456 1.801 1.00 87.12 90 ASP A C 1
ATOM 672 O O . ASP A 1 90 ? 9.983 0.238 0.855 1.00 87.12 90 ASP A O 1
ATOM 676 N N . GLU A 1 91 ? 8.413 -0.485 2.296 1.00 89.19 91 GLU A N 1
ATOM 677 C CA . GLU A 1 91 ? 8.336 -1.863 1.782 1.00 89.19 91 GLU A CA 1
ATOM 678 C C . GLU A 1 91 ? 8.067 -1.879 0.267 1.00 89.19 91 GLU A C 1
ATOM 680 O O . GLU A 1 91 ? 8.730 -2.586 -0.490 1.00 89.19 91 GLU A O 1
ATOM 685 N N . TYR A 1 92 ? 7.120 -1.067 -0.213 1.00 87.25 92 TYR A N 1
ATOM 686 C CA . TYR A 1 92 ? 6.844 -0.963 -1.645 1.00 87.25 92 TYR A CA 1
ATOM 687 C C . TYR A 1 92 ? 8.061 -0.464 -2.443 1.00 87.25 92 TYR A C 1
ATOM 689 O O . TYR A 1 92 ? 8.396 -1.025 -3.491 1.00 87.25 92 TYR A O 1
ATOM 697 N N . LEU A 1 93 ? 8.725 0.592 -1.964 1.00 85.44 93 LEU A N 1
ATOM 698 C CA . LEU A 1 93 ? 9.867 1.203 -2.645 1.00 85.44 93 LEU A CA 1
ATOM 699 C C . LEU A 1 93 ? 11.052 0.240 -2.746 1.00 85.44 93 LEU A C 1
ATOM 701 O O . LEU A 1 93 ? 11.649 0.134 -3.819 1.00 85.44 93 LEU A O 1
ATOM 705 N N . GLU A 1 94 ? 11.350 -0.503 -1.683 1.00 87.31 94 GLU A N 1
ATOM 706 C CA . GLU A 1 94 ? 12.406 -1.520 -1.677 1.00 87.31 94 GLU A CA 1
ATOM 707 C C . GLU A 1 94 ? 12.172 -2.584 -2.759 1.00 87.31 94 GLU A C 1
ATOM 709 O O . GLU A 1 94 ? 13.081 -2.911 -3.529 1.00 87.31 94 GLU A O 1
ATOM 714 N N . ARG A 1 95 ? 10.930 -3.066 -2.902 1.00 87.06 95 ARG A N 1
ATOM 715 C CA . ARG A 1 95 ? 10.573 -4.065 -3.924 1.00 87.06 95 ARG A CA 1
ATOM 716 C C . ARG A 1 95 ? 10.693 -3.513 -5.347 1.00 87.06 95 ARG A C 1
ATOM 718 O O . ARG A 1 95 ? 11.166 -4.214 -6.242 1.00 87.06 95 ARG A O 1
ATOM 725 N N . VAL A 1 96 ? 10.320 -2.250 -5.568 1.00 85.25 96 VAL A N 1
ATOM 726 C CA . VAL A 1 96 ? 10.497 -1.577 -6.869 1.00 85.25 96 VAL A CA 1
ATOM 727 C C . VAL A 1 96 ? 11.977 -1.446 -7.232 1.00 85.25 96 VAL A C 1
ATOM 729 O O . VAL A 1 96 ? 12.350 -1.693 -8.382 1.00 85.25 96 VAL A O 1
ATOM 732 N N . ILE A 1 97 ? 12.821 -1.058 -6.273 1.00 86.94 97 ILE A N 1
ATOM 733 C CA . ILE A 1 97 ? 14.271 -0.930 -6.473 1.00 86.94 97 ILE A CA 1
ATOM 734 C C . ILE A 1 97 ? 14.880 -2.293 -6.828 1.00 86.94 97 ILE A C 1
ATOM 736 O O . ILE A 1 97 ? 15.652 -2.384 -7.788 1.00 86.94 97 ILE A O 1
ATOM 740 N N . ALA A 1 98 ? 14.491 -3.356 -6.118 1.00 86.88 98 ALA A N 1
ATOM 741 C CA . ALA A 1 98 ? 14.941 -4.717 -6.399 1.00 86.88 98 ALA A CA 1
ATOM 742 C C . ALA A 1 98 ? 14.567 -5.169 -7.823 1.00 86.88 98 ALA A C 1
ATOM 744 O O . ALA A 1 98 ? 15.450 -5.552 -8.592 1.00 86.88 98 ALA A O 1
ATOM 745 N N . MET A 1 99 ? 13.296 -5.023 -8.220 1.00 85.06 99 MET A N 1
ATOM 746 C CA . MET A 1 99 ? 12.813 -5.388 -9.563 1.00 85.06 99 MET A CA 1
ATOM 747 C C . MET A 1 99 ? 13.600 -4.681 -10.677 1.00 85.06 99 MET A C 1
ATOM 749 O O . MET A 1 99 ? 14.031 -5.306 -11.651 1.00 85.06 99 MET A O 1
ATOM 753 N N . ARG A 1 100 ? 13.845 -3.374 -10.522 1.00 84.12 100 ARG A N 1
ATOM 754 C CA . ARG A 1 100 ? 14.602 -2.583 -11.506 1.00 84.12 100 ARG A CA 1
ATOM 755 C C . ARG A 1 100 ? 16.064 -3.003 -11.595 1.00 84.12 100 ARG A C 1
ATOM 757 O O . ARG A 1 100 ? 16.624 -3.004 -12.690 1.00 84.12 100 ARG A O 1
ATOM 764 N N . SER A 1 101 ? 16.667 -3.363 -10.467 1.00 81.81 101 SER A N 1
ATOM 765 C CA . SER A 1 101 ? 18.063 -3.802 -10.409 1.00 81.81 101 SER A CA 1
ATOM 766 C C . SER A 1 101 ? 18.266 -5.117 -11.159 1.00 81.81 101 SER A C 1
ATOM 768 O O . SER A 1 101 ? 19.239 -5.243 -11.898 1.00 81.81 101 SER A O 1
ATOM 770 N N . THR A 1 102 ? 17.319 -6.052 -11.049 1.00 78.31 102 THR A N 1
ATOM 771 C CA . THR A 1 102 ? 17.322 -7.307 -11.817 1.00 78.31 102 THR A CA 1
ATOM 772 C C . THR A 1 102 ? 17.133 -7.053 -13.309 1.00 78.31 102 THR A C 1
ATOM 774 O O . THR A 1 102 ? 17.882 -7.584 -14.121 1.00 78.31 102 THR A O 1
ATOM 777 N N . LYS A 1 103 ? 16.184 -6.188 -13.690 1.00 76.00 103 LYS A N 1
ATOM 778 C CA . LYS A 1 103 ? 15.922 -5.883 -15.104 1.00 76.00 103 LYS A CA 1
ATOM 779 C C . LYS A 1 103 ? 17.093 -5.189 -15.806 1.00 76.00 103 LYS A C 1
ATOM 781 O O . LYS A 1 103 ? 17.230 -5.337 -17.007 1.00 76.00 103 LYS A O 1
ATOM 786 N N . ARG A 1 104 ? 17.919 -4.423 -15.085 1.00 75.62 104 ARG A N 1
ATOM 787 C CA . ARG A 1 104 ? 19.105 -3.751 -15.651 1.00 75.62 104 ARG A CA 1
ATOM 788 C C . ARG A 1 104 ? 20.272 -4.711 -15.917 1.00 75.62 104 ARG A C 1
ATOM 790 O O . ARG A 1 104 ? 21.158 -4.372 -16.691 1.00 75.62 104 ARG A O 1
ATOM 797 N N . GLN A 1 105 ? 20.305 -5.850 -15.228 1.00 63.06 105 GLN A N 1
ATOM 798 C CA . GLN A 1 105 ? 21.370 -6.853 -15.345 1.00 63.06 105 GLN A CA 1
ATOM 799 C C . GLN A 1 105 ? 21.075 -7.928 -16.405 1.00 63.06 105 GLN A C 1
ATOM 801 O O . GLN A 1 105 ? 21.966 -8.715 -16.716 1.00 63.06 105 GLN A O 1
ATOM 806 N N . ASN A 1 106 ? 19.854 -7.940 -16.948 1.00 54.03 106 ASN A N 1
ATOM 807 C CA . ASN A 1 106 ? 19.397 -8.804 -18.038 1.00 54.03 106 ASN A CA 1
ATOM 808 C C . ASN A 1 106 ? 19.292 -8.022 -19.349 1.00 54.03 106 ASN A C 1
ATOM 810 O O . ASN A 1 106 ? 19.480 -8.658 -20.407 1.00 54.03 106 ASN A O 1
#

pLDDT: mean 74.05, std 18.56, range [37.09, 94.88]

Sequence (106 aa):
MMLALALQLAGPAVPPEEPIEDIVVLGERLKRVGVSMKIDRKGRLRMCRVIHSVGDAELDRFWCDAGVACAATKPKDAAALTACIEARKDEYLERVIAMRSTKRQN